Protein AF-A0A6B7Q1B6-F1 (afdb_monomer_lite)

InterPro domains:
  IPR003446 Plasmid replication initiation, RepA [PF02387] (1-124)

Organism: Raoultella ornithinolytica (NCBI:txid54291)

Secondary structure (DSSP, 8-state):
-TTTTT--PPPTTSS----HHHHHHHHHHHTTSEEEEEPPP-TTS-S--EEEEEE-HHHHHHTT--HHHHHHHHHHHHT--TTS---TT-TTHHHHHHHHHHHHHHHHHHHHHHHHHHHHHHHHHHHHHH--

Radius of gyration: 20.58 Å; chains: 1; bounding box: 53×26×58 Å

pLDDT: mean 77.59, std 16.65, range [35.41, 94.06]

Structure (mmCIF, N/CA/C/O backbone):
data_AF-A0A6B7Q1B6-F1
#
_entry.id   AF-A0A6B7Q1B6-F1
#
loop_
_atom_site.group_PDB
_atom_site.id
_atom_site.type_symbol
_atom_site.label_atom_id
_atom_site.label_alt_id
_atom_site.label_comp_id
_atom_site.label_asym_id
_atom_site.label_entity_id
_atom_site.label_seq_id
_atom_site.pdbx_PDB_ins_code
_atom_site.Cartn_x
_atom_site.Cartn_y
_atom_site.Cartn_z
_atom_site.occupancy
_atom_site.B_iso_or_equiv
_atom_site.auth_seq_id
_atom_site.auth_comp_id
_atom_site.auth_asym_id
_atom_site.auth_atom_id
_atom_site.pdbx_PDB_model_num
ATOM 1 N N . MET A 1 1 ? -13.354 -11.910 -15.335 1.00 40.31 1 MET A N 1
ATOM 2 C CA . MET A 1 1 ? -13.458 -10.880 -14.272 1.00 40.31 1 MET A CA 1
ATOM 3 C C . MET A 1 1 ? -12.506 -9.705 -14.503 1.00 40.31 1 MET A C 1
ATOM 5 O O . MET A 1 1 ? -13.020 -8.617 -14.685 1.00 40.31 1 MET A O 1
ATOM 9 N N . ALA A 1 2 ? -11.183 -9.889 -14.637 1.00 35.41 2 ALA A N 1
ATOM 10 C CA . ALA A 1 2 ? -10.260 -8.788 -14.995 1.00 35.41 2 ALA A CA 1
ATOM 11 C C . ALA A 1 2 ? -10.553 -8.125 -16.367 1.00 35.41 2 ALA A C 1
ATOM 13 O O . ALA A 1 2 ? -10.404 -6.918 -16.514 1.00 35.41 2 ALA A O 1
ATOM 14 N N . GLU A 1 3 ? -11.040 -8.892 -17.354 1.00 39.09 3 GLU A N 1
ATOM 15 C CA . GLU A 1 3 ? -11.470 -8.351 -18.660 1.00 39.09 3 GLU A CA 1
ATOM 16 C C . GLU A 1 3 ? -12.769 -7.532 -18.596 1.00 39.09 3 GLU A C 1
ATOM 18 O O . GLU A 1 3 ? -12.937 -6.610 -19.383 1.00 39.09 3 GLU A O 1
ATOM 23 N N . ARG A 1 4 ? -13.667 -7.820 -17.642 1.00 38.25 4 ARG A N 1
ATOM 24 C CA . ARG A 1 4 ? -14.950 -7.105 -17.489 1.00 38.25 4 ARG A CA 1
ATOM 25 C C . ARG A 1 4 ? -14.788 -5.709 -16.878 1.00 38.25 4 ARG A C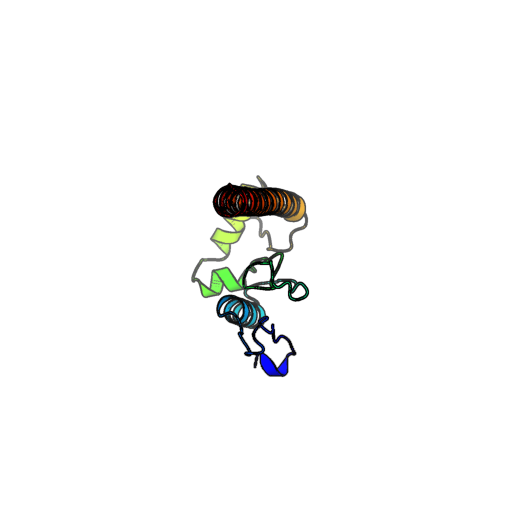 1
ATOM 27 O O . ARG A 1 4 ? -15.669 -4.884 -17.051 1.00 38.25 4 ARG A O 1
ATOM 34 N N . ALA A 1 5 ? -13.674 -5.454 -16.189 1.00 45.12 5 ALA A N 1
ATOM 35 C CA . ALA A 1 5 ? -13.374 -4.171 -15.552 1.00 45.12 5 ALA A CA 1
ATOM 36 C C . ALA A 1 5 ? -12.453 -3.264 -16.398 1.00 45.12 5 ALA A C 1
ATOM 38 O O . ALA A 1 5 ? -12.013 -2.232 -15.911 1.00 45.12 5 ALA A O 1
ATOM 39 N N . GLY A 1 6 ? -12.097 -3.656 -17.631 1.00 40.81 6 GLY A N 1
ATOM 40 C CA . GLY A 1 6 ? -11.238 -2.853 -18.520 1.00 40.81 6 GLY A CA 1
ATOM 41 C C . GLY A 1 6 ? -9.757 -2.763 -18.113 1.00 40.81 6 GLY A C 1
ATOM 42 O O . GLY A 1 6 ? -8.980 -2.063 -18.753 1.00 40.81 6 GLY A O 1
ATOM 43 N N . LEU A 1 7 ? -9.324 -3.496 -17.084 1.00 46.34 7 LEU A N 1
ATOM 44 C CA . LEU A 1 7 ? -7.991 -3.379 -16.473 1.00 46.34 7 LEU A CA 1
ATOM 45 C C . LEU A 1 7 ? -6.973 -4.341 -17.109 1.00 46.34 7 LEU A C 1
ATOM 47 O O . LEU A 1 7 ? -6.248 -5.059 -16.418 1.00 46.34 7 LEU A O 1
ATOM 51 N N . ALA A 1 8 ? -6.942 -4.398 -18.441 1.00 44.16 8 ALA A N 1
ATOM 52 C CA . ALA A 1 8 ? -5.999 -5.229 -19.181 1.00 44.16 8 ALA A CA 1
ATOM 53 C C . ALA A 1 8 ? -4.714 -4.446 -19.489 1.00 44.16 8 ALA A C 1
ATOM 55 O O . ALA A 1 8 ? -4.683 -3.596 -20.374 1.00 44.16 8 ALA A O 1
ATOM 56 N N . THR A 1 9 ? -3.629 -4.769 -18.790 1.00 46.81 9 THR A N 1
ATOM 57 C CA . THR A 1 9 ? -2.279 -4.310 -19.138 1.00 46.81 9 THR A CA 1
ATOM 58 C C . THR A 1 9 ? -1.751 -5.144 -20.308 1.00 46.81 9 THR A C 1
ATOM 60 O O . THR A 1 9 ? -1.642 -6.367 -20.190 1.00 46.81 9 THR A O 1
ATOM 63 N N . ARG A 1 10 ? -1.471 -4.515 -21.454 1.00 44.78 10 ARG A N 1
ATOM 64 C CA . ARG A 1 10 ? -0.899 -5.182 -22.639 1.00 44.78 10 ARG A CA 1
ATOM 65 C C . ARG A 1 10 ? 0.626 -5.194 -22.519 1.00 44.78 10 ARG A C 1
ATOM 67 O O . ARG A 1 10 ? 1.193 -4.179 -22.137 1.00 44.78 10 ARG A O 1
ATOM 74 N N . SER A 1 11 ? 1.291 -6.312 -22.812 1.00 45.53 11 SER A N 1
ATOM 75 C CA . SER A 1 11 ? 2.754 -6.298 -22.955 1.00 45.53 11 SER A CA 1
ATOM 76 C C . SER A 1 11 ? 3.160 -5.773 -24.336 1.00 45.53 11 SER A C 1
ATOM 78 O O . SER A 1 11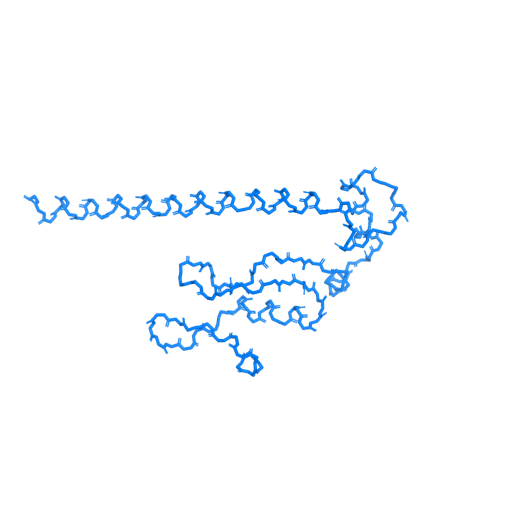 ? 2.374 -5.855 -25.281 1.00 45.53 11 SER A O 1
ATOM 80 N N . ASP A 1 12 ? 4.404 -5.296 -24.460 1.00 48.38 12 ASP A N 1
ATOM 81 C CA . ASP A 1 12 ? 4.978 -4.763 -25.711 1.00 48.38 12 ASP A CA 1
ATOM 82 C C . ASP A 1 12 ? 4.951 -5.762 -26.887 1.00 48.38 12 ASP A C 1
ATOM 84 O O . ASP A 1 12 ? 4.969 -5.360 -28.043 1.00 48.38 12 ASP A O 1
ATOM 88 N N . ALA A 1 13 ? 4.843 -7.067 -26.614 1.00 49.81 13 ALA A N 1
ATOM 89 C CA . ALA A 1 13 ? 4.773 -8.125 -27.628 1.00 49.81 13 ALA A CA 1
ATOM 90 C C . ALA A 1 13 ? 3.341 -8.444 -28.118 1.00 49.81 13 ALA A C 1
ATOM 92 O O . ALA A 1 13 ? 3.115 -9.486 -28.724 1.00 49.81 13 ALA A O 1
ATOM 93 N N . GLY A 1 14 ? 2.336 -7.619 -27.798 1.00 46.28 14 GLY A N 1
ATOM 94 C CA . GLY A 1 14 ? 0.950 -7.815 -28.257 1.00 46.28 14 GLY A CA 1
ATOM 95 C C . GLY A 1 14 ? 0.179 -8.954 -27.570 1.00 46.28 14 GLY A C 1
ATOM 96 O O . GLY A 1 14 ? -1.031 -9.087 -27.759 1.00 46.28 14 GLY A O 1
ATOM 97 N N . HIS A 1 15 ? 0.825 -9.745 -26.711 1.00 46.62 15 HIS A N 1
ATOM 98 C CA . HIS A 1 15 ? 0.162 -10.776 -25.915 1.00 46.62 15 HIS A CA 1
ATOM 99 C C . HIS A 1 15 ? -0.482 -10.182 -24.646 1.00 46.62 15 HIS A C 1
ATOM 101 O O . HIS A 1 15 ? 0.114 -9.379 -23.927 1.00 46.62 15 HIS A O 1
ATOM 107 N N . LYS A 1 16 ? -1.724 -10.587 -24.334 1.00 52.59 16 LYS A N 1
ATOM 108 C CA . LYS A 1 16 ? -2.439 -10.210 -23.098 1.00 52.59 16 LYS A CA 1
ATOM 109 C C . LYS A 1 16 ? -1.733 -10.809 -21.870 1.00 52.59 16 LYS A C 1
ATOM 111 O O . LYS A 1 16 ? -2.108 -11.866 -21.371 1.00 52.59 16 LYS A O 1
ATOM 116 N N . SER A 1 17 ? -0.709 -10.131 -21.367 1.00 49.59 17 SER A N 1
ATOM 117 C CA . SER A 1 17 ? 0.007 -10.512 -20.150 1.00 49.59 17 SER A CA 1
ATOM 118 C C . SER A 1 17 ? -0.621 -9.818 -18.941 1.00 49.59 17 SER A C 1
ATOM 120 O O . SER A 1 17 ? -0.254 -8.704 -18.569 1.00 49.59 17 SER A O 1
ATOM 122 N N . ILE A 1 18 ? -1.609 -10.470 -18.320 1.00 54.91 18 ILE A N 1
ATOM 123 C CA . ILE A 1 18 ? -2.149 -9.997 -17.041 1.00 54.91 18 ILE A CA 1
ATOM 124 C C . ILE A 1 18 ? -1.223 -10.495 -15.933 1.00 54.91 18 ILE A C 1
ATOM 126 O O . ILE A 1 18 ? -1.128 -11.693 -15.665 1.00 54.91 18 ILE A O 1
ATOM 130 N N . SER A 1 19 ? -0.564 -9.566 -15.251 1.00 61.94 19 SER A N 1
ATOM 131 C CA . SER A 1 19 ? 0.286 -9.883 -14.109 1.00 61.94 19 SER A CA 1
ATOM 132 C C . SER A 1 19 ? -0.478 -10.602 -12.996 1.00 61.94 19 SER A C 1
ATOM 134 O O . SER A 1 19 ? -1.516 -10.130 -12.522 1.00 61.94 19 SER A O 1
ATOM 136 N N . ARG A 1 20 ? 0.081 -11.724 -12.518 1.00 65.62 20 ARG A N 1
ATOM 137 C CA . ARG A 1 20 ? -0.441 -12.469 -11.355 1.00 65.62 20 ARG A CA 1
ATOM 138 C C . ARG A 1 20 ? -0.585 -11.571 -10.124 1.00 65.62 20 ARG A C 1
ATOM 140 O O . ARG A 1 20 ? -1.567 -11.695 -9.401 1.00 65.62 20 ARG A O 1
ATOM 147 N N . ALA A 1 21 ? 0.354 -10.643 -9.930 1.00 68.56 21 ALA A N 1
ATOM 148 C CA . ALA A 1 21 ? 0.314 -9.691 -8.825 1.00 68.56 21 ALA A CA 1
ATOM 149 C C . ALA A 1 21 ? -0.870 -8.718 -8.951 1.00 68.56 21 ALA A C 1
ATOM 151 O O . ALA A 1 21 ? -1.540 -8.450 -7.959 1.00 68.56 21 ALA A O 1
ATOM 152 N N . SER A 1 22 ? -1.182 -8.261 -10.171 1.00 70.75 22 SER A N 1
ATOM 153 C CA . SER A 1 22 ? -2.342 -7.394 -10.408 1.00 70.75 22 SER A CA 1
ATOM 154 C C . SER A 1 22 ? -3.655 -8.116 -10.114 1.00 70.75 22 SER A C 1
ATOM 156 O O . SER A 1 22 ? -4.501 -7.561 -9.429 1.00 70.75 22 SER A O 1
ATOM 158 N N . ARG A 1 23 ? -3.815 -9.376 -10.548 1.00 73.31 23 ARG A N 1
ATOM 159 C CA . ARG A 1 23 ? -5.016 -10.168 -10.209 1.00 73.31 23 ARG A CA 1
ATOM 160 C C . ARG A 1 23 ? -5.158 -10.410 -8.708 1.00 73.31 23 ARG A C 1
ATOM 162 O O . ARG A 1 23 ? -6.275 -10.427 -8.203 1.00 73.31 23 ARG A O 1
ATOM 169 N N . GLY A 1 24 ? -4.039 -10.625 -8.015 1.00 78.75 24 GLY A N 1
ATOM 170 C CA . GLY A 1 24 ? -4.023 -10.755 -6.560 1.00 78.75 24 GLY A CA 1
ATOM 171 C C . GLY A 1 24 ? -4.539 -9.490 -5.878 1.00 78.75 24 GLY A C 1
ATOM 172 O O . GLY A 1 24 ? -5.433 -9.578 -5.043 1.00 78.75 24 GLY A O 1
ATOM 173 N N . CYS A 1 25 ? -4.046 -8.321 -6.295 1.00 80.38 25 CYS A N 1
ATOM 174 C CA . CYS A 1 25 ? -4.505 -7.035 -5.766 1.00 80.38 25 CYS A CA 1
ATOM 175 C C . CYS A 1 25 ? -5.991 -6.791 -6.067 1.00 80.38 25 CYS A C 1
ATOM 177 O O . CYS A 1 25 ? -6.724 -6.380 -5.178 1.00 80.38 25 CYS A O 1
ATOM 179 N N . ASP A 1 26 ? -6.463 -7.129 -7.269 1.00 79.94 26 ASP A N 1
ATOM 180 C CA . ASP A 1 26 ? -7.879 -6.980 -7.640 1.00 79.94 26 ASP A CA 1
ATOM 181 C C . ASP A 1 26 ? -8.792 -7.823 -6.756 1.00 79.94 26 ASP A C 1
ATOM 183 O O . ASP A 1 26 ? -9.844 -7.366 -6.319 1.00 79.94 26 ASP A O 1
ATOM 187 N N . ARG A 1 27 ? -8.373 -9.058 -6.462 1.00 82.94 27 ARG A N 1
ATOM 188 C CA . ARG A 1 27 ? -9.123 -9.949 -5.578 1.00 82.94 27 ARG A CA 1
ATOM 189 C C . ARG A 1 27 ? -9.134 -9.437 -4.142 1.00 82.94 27 ARG A C 1
ATOM 191 O O . ARG A 1 27 ? -10.178 -9.479 -3.506 1.00 82.94 27 ARG A O 1
ATOM 198 N N . LEU A 1 28 ? -7.995 -8.964 -3.638 1.00 86.94 28 LEU A N 1
ATOM 199 C CA . LEU A 1 28 ? -7.909 -8.388 -2.296 1.00 86.94 28 LEU A CA 1
ATOM 200 C C . LEU A 1 28 ? -8.750 -7.111 -2.180 1.00 86.94 28 LEU A C 1
ATOM 202 O O . LEU A 1 28 ? -9.430 -6.930 -1.180 1.00 86.94 28 LEU A O 1
ATOM 206 N N . SER A 1 29 ? -8.757 -6.267 -3.212 1.00 85.56 29 SER A N 1
ATOM 207 C CA . SER A 1 29 ? -9.593 -5.066 -3.255 1.00 85.56 29 SER A CA 1
ATOM 208 C C . SER A 1 29 ? -11.081 -5.418 -3.298 1.00 85.56 29 SER A C 1
ATOM 210 O O . SER A 1 29 ? -11.869 -4.816 -2.579 1.00 85.56 29 SER A O 1
ATOM 212 N N . TRP A 1 30 ? -11.466 -6.449 -4.060 1.00 85.88 30 TRP A N 1
ATOM 213 C CA . TRP A 1 30 ? -12.846 -6.944 -4.087 1.00 85.88 30 TRP A CA 1
ATOM 214 C C . TRP A 1 30 ? -13.315 -7.493 -2.733 1.00 85.88 30 TRP A C 1
ATOM 216 O O . TRP A 1 30 ? -14.473 -7.325 -2.370 1.00 85.88 30 TRP A O 1
ATOM 226 N N . LEU A 1 31 ? -12.412 -8.110 -1.968 1.00 87.88 31 LEU A N 1
ATOM 227 C CA . LEU A 1 31 ? -12.671 -8.569 -0.598 1.00 87.88 31 LEU A CA 1
ATOM 228 C C . LEU A 1 31 ? -12.622 -7.438 0.441 1.00 87.88 31 LEU A C 1
ATOM 230 O O . LEU A 1 31 ? -12.592 -7.728 1.631 1.00 87.88 31 LEU A O 1
ATOM 234 N N . ASN A 1 32 ? -12.532 -6.177 0.009 1.00 87.25 32 ASN A N 1
ATOM 235 C CA . ASN A 1 32 ? -12.297 -5.015 0.866 1.00 87.25 32 ASN A CA 1
ATOM 236 C C . ASN A 1 32 ? -11.039 -5.131 1.752 1.00 87.25 32 ASN A C 1
ATOM 238 O O . ASN A 1 32 ? -10.871 -4.371 2.694 1.00 87.25 32 ASN A O 1
ATOM 242 N N . ALA A 1 33 ? -10.128 -6.064 1.461 1.00 88.19 33 ALA A N 1
ATOM 243 C CA . ALA A 1 33 ? -8.916 -6.302 2.241 1.00 88.19 33 ALA A CA 1
ATOM 244 C C . ALA A 1 33 ? -7.854 -5.213 1.989 1.00 88.19 33 ALA A C 1
ATOM 246 O O . ALA A 1 33 ? -7.013 -4.911 2.835 1.00 88.19 33 ALA A O 1
ATOM 247 N N . ILE A 1 34 ? -7.866 -4.605 0.805 1.00 88.62 34 ILE A N 1
ATOM 248 C CA . ILE A 1 34 ? -6.963 -3.500 0.489 1.00 88.62 34 ILE A CA 1
ATOM 249 C C . ILE A 1 34 ? -7.695 -2.364 -0.206 1.00 88.62 34 ILE A C 1
ATOM 251 O O . ILE A 1 34 ? -8.631 -2.581 -0.975 1.00 88.62 34 ILE A O 1
ATOM 255 N N . ILE A 1 35 ? -7.172 -1.162 -0.005 1.00 84.38 35 ILE A N 1
ATOM 256 C CA . ILE A 1 35 ? -7.508 0.027 -0.778 1.00 84.38 35 ILE A CA 1
ATOM 257 C C . ILE A 1 35 ? -6.274 0.356 -1.612 1.00 84.38 35 ILE A C 1
ATOM 259 O O . ILE A 1 35 ? -5.159 0.402 -1.098 1.00 84.38 35 ILE A O 1
ATOM 263 N N . SER A 1 36 ? -6.435 0.521 -2.920 1.00 79.94 36 SER A N 1
ATOM 264 C CA . SER A 1 36 ? -5.321 0.880 -3.793 1.00 79.94 36 SER A CA 1
ATOM 265 C C . SER A 1 36 ? -5.814 1.671 -4.986 1.00 79.94 36 SER A C 1
ATOM 267 O O . SER A 1 36 ? -6.820 1.327 -5.604 1.00 79.94 36 SER A O 1
ATOM 269 N N . GLU A 1 37 ? -5.049 2.693 -5.347 1.00 74.06 37 GLU A N 1
ATOM 270 C CA . GLU A 1 37 ? -5.217 3.391 -6.609 1.00 74.06 37 GLU A CA 1
ATOM 271 C C . GLU A 1 37 ? -4.420 2.678 -7.699 1.00 74.06 37 GLU A C 1
ATOM 273 O O . GLU A 1 37 ? -3.231 2.366 -7.549 1.00 74.06 37 GLU A O 1
ATOM 278 N N . LYS A 1 38 ? -5.067 2.414 -8.831 1.00 68.81 38 LYS A N 1
ATOM 279 C CA . LYS A 1 38 ? -4.377 1.878 -10.001 1.00 68.81 38 LYS A CA 1
ATOM 280 C C . LYS A 1 38 ? -3.813 3.023 -10.823 1.00 68.81 38 LYS A C 1
ATOM 282 O O . LYS A 1 38 ? -4.562 3.839 -11.350 1.00 68.81 38 LYS A O 1
ATOM 287 N N . ALA A 1 39 ? -2.494 3.047 -10.969 1.00 63.38 39 ALA A N 1
ATOM 288 C CA . ALA A 1 39 ? -1.849 3.932 -11.924 1.00 63.38 39 ALA A CA 1
ATOM 289 C C . ALA A 1 39 ? -2.105 3.448 -13.365 1.00 63.38 39 ALA A C 1
ATOM 291 O O . ALA A 1 39 ? -2.317 2.248 -13.587 1.00 63.38 39 ALA A O 1
ATOM 292 N N . PRO A 1 40 ? -2.035 4.345 -14.365 1.00 60.09 40 PRO A N 1
ATOM 293 C CA . PRO A 1 40 ? -1.954 3.945 -15.763 1.00 60.09 40 PRO A CA 1
ATOM 294 C C . PRO A 1 40 ? -0.819 2.939 -15.982 1.00 60.09 40 PRO A C 1
ATOM 296 O O . PRO A 1 40 ? 0.218 2.986 -15.315 1.00 60.09 40 PRO A O 1
ATOM 299 N N . PHE A 1 41 ? -1.014 2.017 -16.923 1.00 58.81 41 PHE A N 1
ATOM 300 C CA . PHE A 1 41 ? 0.004 1.026 -17.253 1.00 58.81 41 PHE A CA 1
ATOM 301 C C . PHE A 1 41 ? 1.300 1.707 -17.717 1.00 58.81 41 PHE A C 1
ATOM 303 O O . PHE A 1 41 ? 1.283 2.497 -18.657 1.00 58.81 41 PHE A O 1
ATOM 310 N N . ASN A 1 42 ? 2.422 1.367 -17.077 1.00 56.28 42 ASN A N 1
ATOM 311 C CA . ASN A 1 42 ? 3.756 1.804 -17.474 1.00 56.28 42 ASN A CA 1
ATOM 312 C C . ASN A 1 42 ? 4.621 0.562 -17.763 1.00 56.28 42 ASN A C 1
ATOM 314 O O . ASN A 1 42 ? 4.860 -0.220 -16.838 1.00 56.28 42 ASN A O 1
ATOM 318 N N . PRO A 1 43 ? 5.119 0.380 -19.001 1.00 53.81 43 PRO A N 1
ATOM 319 C CA . PRO A 1 43 ? 5.907 -0.794 -19.386 1.00 53.81 43 PRO A CA 1
ATOM 320 C C . PRO A 1 43 ? 7.252 -0.899 -18.644 1.00 53.81 43 PRO A C 1
ATOM 322 O O . PRO A 1 43 ? 7.830 -1.981 -18.563 1.00 53.81 43 PRO A O 1
ATOM 325 N N . TYR A 1 44 ? 7.736 0.199 -18.055 1.00 53.16 44 TYR A N 1
ATOM 326 C CA . TYR A 1 44 ? 8.979 0.247 -17.277 1.00 53.16 44 TYR A CA 1
ATOM 327 C C . TYR A 1 44 ? 8.777 0.083 -15.766 1.00 53.16 44 TYR A C 1
ATOM 329 O O . TYR A 1 44 ? 9.755 -0.049 -15.025 1.00 53.16 44 TYR A O 1
ATOM 337 N N . ASP A 1 45 ? 7.533 0.126 -15.295 1.00 56.16 45 ASP A N 1
ATOM 338 C CA . ASP A 1 45 ? 7.198 -0.032 -13.886 1.00 56.16 45 ASP A CA 1
ATOM 339 C C . ASP A 1 45 ? 6.950 -1.513 -13.558 1.00 56.16 45 ASP A C 1
ATOM 341 O O . ASP A 1 45 ? 6.734 -2.349 -14.438 1.00 56.16 45 ASP A O 1
ATOM 345 N N . ALA A 1 46 ? 7.045 -1.877 -12.279 1.00 53.97 46 ALA A N 1
ATOM 346 C CA . ALA A 1 46 ? 6.857 -3.256 -11.850 1.00 53.97 46 ALA A CA 1
ATOM 347 C C . ALA A 1 46 ? 5.509 -3.805 -12.346 1.00 53.97 46 ALA A C 1
ATOM 349 O O . ALA A 1 46 ? 4.534 -3.074 -12.478 1.00 53.97 46 ALA A O 1
ATOM 350 N N . ARG A 1 47 ? 5.447 -5.126 -12.557 1.00 61.34 47 ARG A N 1
ATOM 351 C CA . ARG A 1 47 ? 4.323 -5.872 -13.154 1.00 61.34 47 ARG A CA 1
ATOM 352 C C . ARG A 1 47 ? 2.930 -5.585 -12.546 1.00 61.34 47 ARG A C 1
ATOM 354 O O . ARG A 1 47 ? 1.958 -6.124 -13.049 1.00 61.34 47 ARG A O 1
ATOM 361 N N . CYS A 1 48 ? 2.784 -4.830 -11.457 1.00 64.69 48 CYS A N 1
ATOM 362 C CA . CYS A 1 48 ? 1.493 -4.440 -10.895 1.00 64.69 48 CYS A CA 1
ATOM 363 C C . CYS A 1 48 ? 1.286 -2.921 -10.988 1.00 64.69 48 CYS A C 1
ATOM 365 O O . CYS A 1 48 ? 2.118 -2.152 -10.509 1.00 64.69 48 CYS A O 1
ATOM 367 N N . ALA A 1 49 ? 0.143 -2.513 -11.547 1.00 64.88 49 ALA A N 1
ATOM 368 C CA . ALA A 1 49 ? -0.274 -1.113 -11.653 1.00 64.88 49 ALA A CA 1
ATOM 369 C C . ALA A 1 49 ? -0.778 -0.517 -10.323 1.00 64.88 49 ALA A C 1
ATOM 371 O O . ALA A 1 49 ? -0.950 0.694 -10.219 1.00 64.88 49 ALA A O 1
ATOM 372 N N . CYS A 1 50 ? -1.023 -1.355 -9.311 1.00 70.31 50 CYS A N 1
ATOM 373 C CA . CYS A 1 50 ? -1.500 -0.916 -8.003 1.00 70.31 50 CYS A CA 1
ATOM 374 C C . CYS A 1 50 ? -0.406 -0.104 -7.299 1.00 70.31 50 CYS A C 1
ATOM 376 O O . CYS A 1 50 ? 0.683 -0.617 -7.013 1.00 70.31 50 CYS A O 1
ATOM 378 N N . LYS A 1 51 ? -0.696 1.169 -7.041 1.00 71.38 51 LYS A N 1
ATOM 379 C CA . LYS A 1 51 ? 0.128 2.081 -6.247 1.00 71.38 51 LYS A CA 1
ATOM 380 C C . LYS A 1 51 ? -0.577 2.356 -4.920 1.00 71.38 51 LYS A C 1
ATOM 382 O O . LYS A 1 51 ? -1.780 2.145 -4.793 1.00 71.38 51 LYS A O 1
ATOM 387 N N . HIS A 1 52 ? 0.213 2.757 -3.922 1.00 74.25 52 HIS A N 1
ATOM 388 C CA . HIS A 1 52 ? -0.271 3.139 -2.588 1.00 74.25 52 HIS A CA 1
ATOM 389 C C . HIS A 1 52 ? -1.278 2.136 -2.000 1.00 74.25 52 HIS A C 1
ATOM 391 O O . HIS A 1 52 ? -2.412 2.478 -1.699 1.00 74.25 52 HIS A O 1
ATOM 397 N N . ILE A 1 53 ? -0.863 0.868 -1.888 1.00 81.44 53 ILE A N 1
ATOM 398 C CA . ILE A 1 53 ? -1.701 -0.170 -1.280 1.00 81.44 53 ILE A CA 1
ATOM 399 C C . ILE A 1 53 ? -1.796 0.103 0.221 1.00 81.44 53 ILE A C 1
ATOM 401 O O . ILE A 1 53 ? -0.798 -0.002 0.942 1.00 81.44 53 ILE A O 1
ATOM 405 N N . GLU A 1 54 ? -2.998 0.428 0.669 1.00 83.44 54 GLU A N 1
ATOM 406 C CA . GLU A 1 54 ? -3.385 0.473 2.067 1.00 83.44 54 GLU A CA 1
ATOM 407 C C . GLU A 1 54 ? -4.123 -0.805 2.447 1.00 83.44 54 GLU A C 1
ATOM 409 O O . GLU A 1 54 ? -4.817 -1.419 1.639 1.00 83.44 54 GLU A O 1
ATOM 414 N N . VAL A 1 55 ? -3.939 -1.217 3.694 1.00 88.00 55 VAL A N 1
ATOM 415 C CA . VAL A 1 55 ? -4.481 -2.464 4.222 1.00 88.00 55 VAL A CA 1
ATOM 416 C C . VAL A 1 55 ? -5.592 -2.130 5.205 1.00 88.00 55 VAL A C 1
ATOM 418 O O . VAL A 1 55 ? -5.388 -1.321 6.115 1.00 88.00 55 VAL A O 1
ATOM 421 N N . THR A 1 56 ? -6.750 -2.754 5.020 1.00 89.69 56 THR A N 1
ATOM 422 C CA . THR A 1 56 ? -7.916 -2.574 5.889 1.00 89.69 56 THR A CA 1
ATOM 423 C C . THR A 1 56 ? -7.879 -3.543 7.070 1.00 89.69 56 THR A C 1
ATOM 425 O O . THR A 1 56 ? -7.046 -4.444 7.160 1.00 89.69 56 THR A O 1
ATOM 428 N N . GLU A 1 57 ? -8.799 -3.359 8.006 1.00 90.56 57 GLU A N 1
ATOM 429 C CA . GLU A 1 57 ? -9.093 -4.288 9.094 1.00 90.56 57 GLU A CA 1
ATOM 430 C C . GLU A 1 57 ? -9.448 -5.685 8.565 1.00 90.56 57 GLU A C 1
ATOM 432 O O . GLU A 1 57 ? -8.965 -6.686 9.097 1.00 90.56 57 GLU A O 1
ATOM 437 N N . ASP A 1 58 ? -10.217 -5.749 7.475 1.00 89.25 58 ASP A N 1
ATOM 438 C CA . ASP A 1 58 ? -10.688 -7.001 6.875 1.00 89.25 58 ASP A CA 1
ATOM 439 C C . ASP A 1 58 ? -9.531 -7.884 6.409 1.00 89.25 58 ASP A C 1
ATOM 441 O O . ASP A 1 58 ? -9.590 -9.105 6.522 1.00 89.25 58 ASP A O 1
ATOM 445 N N . PHE A 1 59 ? -8.424 -7.290 5.959 1.00 91.81 59 PHE A N 1
ATOM 446 C CA . PHE A 1 59 ? -7.219 -8.053 5.642 1.00 91.81 59 PHE A CA 1
ATOM 447 C C . PHE A 1 59 ? -6.664 -8.810 6.843 1.00 91.81 59 PHE A C 1
ATOM 449 O O . PHE A 1 59 ? -6.295 -9.976 6.722 1.00 91.81 59 PHE A O 1
ATOM 456 N N . PHE A 1 60 ? -6.608 -8.163 8.007 1.00 92.31 60 PHE A N 1
ATOM 457 C CA . PHE A 1 60 ? -6.123 -8.807 9.223 1.00 92.31 60 PHE A CA 1
ATOM 458 C C . PHE A 1 60 ? -7.103 -9.875 9.704 1.00 92.31 60 PHE A C 1
ATOM 460 O O . PHE A 1 60 ? -6.665 -10.954 10.100 1.00 92.31 60 PHE A O 1
ATOM 467 N N . ALA A 1 61 ? -8.408 -9.622 9.577 1.00 90.19 61 ALA A N 1
ATOM 468 C CA . ALA A 1 61 ? -9.436 -10.614 9.867 1.00 90.19 61 ALA A CA 1
ATOM 469 C C . ALA A 1 61 ? -9.309 -11.855 8.962 1.00 90.19 61 ALA A C 1
ATOM 471 O O . ALA A 1 61 ? -9.343 -12.978 9.460 1.00 90.19 61 ALA A O 1
ATOM 472 N N . ILE A 1 62 ? -9.070 -11.672 7.656 1.00 90.19 62 ILE A N 1
ATOM 473 C CA . ILE A 1 62 ? -8.829 -12.765 6.695 1.00 90.19 62 ILE A CA 1
ATOM 474 C C . ILE A 1 62 ? -7.585 -13.583 7.071 1.00 90.19 62 ILE A C 1
ATOM 476 O O . ILE A 1 62 ? -7.569 -14.799 6.889 1.00 90.19 62 ILE A O 1
ATOM 480 N N . LEU A 1 63 ? -6.547 -12.938 7.611 1.00 91.38 63 LEU A N 1
ATOM 481 C CA . LEU A 1 63 ? -5.344 -13.616 8.102 1.00 91.38 63 LEU A CA 1
ATOM 482 C C . LEU A 1 63 ? -5.534 -14.304 9.466 1.00 91.38 63 LEU A C 1
ATOM 484 O O . LEU A 1 63 ? -4.603 -14.948 9.946 1.00 91.38 63 LEU A O 1
ATOM 488 N N . GLY A 1 64 ? -6.703 -14.170 10.099 1.00 92.19 64 GLY A N 1
ATOM 489 C CA . GLY A 1 64 ? -6.974 -14.700 11.436 1.00 92.19 64 GLY A CA 1
ATOM 490 C C . GLY A 1 64 ? -6.318 -13.898 12.564 1.00 92.19 64 GLY A C 1
ATOM 491 O O . GLY A 1 64 ? -6.193 -14.396 13.681 1.00 92.19 64 GLY A O 1
ATOM 492 N N . ILE A 1 65 ? -5.883 -12.664 12.293 1.00 93.06 65 ILE A N 1
ATOM 493 C CA . ILE A 1 65 ? -5.260 -11.787 13.286 1.00 93.06 65 ILE A CA 1
ATOM 494 C C . ILE A 1 65 ? -6.363 -11.027 14.039 1.00 93.06 65 ILE A C 1
ATOM 496 O O . ILE A 1 65 ? -7.173 -10.342 13.408 1.00 93.06 65 ILE A O 1
ATOM 500 N N . PRO A 1 66 ? -6.396 -11.077 15.385 1.00 93.19 66 PRO A N 1
ATOM 501 C CA . PRO A 1 66 ? -7.387 -10.343 16.161 1.00 93.19 66 PRO A CA 1
ATOM 502 C C . PRO A 1 66 ? -7.273 -8.829 15.951 1.00 93.19 66 PRO A C 1
ATOM 504 O O . PRO A 1 66 ? -6.214 -8.239 16.175 1.00 93.19 66 PRO A O 1
ATOM 507 N N . LEU A 1 67 ? -8.387 -8.164 15.625 1.00 91.62 67 LEU A N 1
ATOM 508 C CA . LEU A 1 67 ? -8.411 -6.708 15.408 1.00 91.62 67 LEU A CA 1
ATOM 509 C C . LEU A 1 67 ? -7.922 -5.914 16.628 1.00 91.62 67 LEU A C 1
ATOM 511 O O . LEU A 1 67 ? -7.273 -4.883 16.472 1.00 91.62 67 LEU A O 1
ATOM 515 N N . LYS A 1 68 ? -8.137 -6.429 17.847 1.00 92.44 68 LYS A N 1
ATOM 516 C CA . LYS A 1 68 ? -7.613 -5.810 19.074 1.00 92.44 68 LYS A CA 1
ATOM 517 C C . LYS A 1 68 ? -6.085 -5.676 19.051 1.00 92.44 68 LYS A C 1
ATOM 519 O O . LYS A 1 68 ? -5.549 -4.676 19.521 1.00 92.44 68 LYS A O 1
ATOM 524 N N . GLN A 1 69 ? -5.379 -6.655 18.486 1.00 92.06 69 GLN A N 1
ATOM 525 C CA . GLN A 1 69 ? -3.926 -6.592 18.332 1.00 92.06 69 GLN A CA 1
ATOM 526 C C . GLN A 1 69 ? -3.524 -5.535 17.297 1.00 92.06 69 GLN A C 1
ATOM 528 O O . GLN A 1 69 ? -2.585 -4.780 17.527 1.00 92.06 69 GLN A O 1
ATOM 533 N N . VAL A 1 70 ? -4.274 -5.430 16.196 1.00 91.94 70 VAL A N 1
ATOM 534 C CA . VAL A 1 70 ? -4.047 -4.414 15.157 1.00 91.94 70 VAL A CA 1
ATOM 535 C C . VAL A 1 70 ? -4.187 -3.003 15.732 1.00 91.94 70 VAL A C 1
ATOM 537 O O . VAL A 1 70 ? -3.323 -2.157 15.503 1.00 91.94 70 VAL A O 1
ATOM 540 N N . TYR A 1 71 ? -5.236 -2.751 16.518 1.00 93.50 71 TYR A N 1
ATOM 541 C CA . TYR A 1 71 ? -5.444 -1.455 17.169 1.00 93.50 71 TYR A CA 1
ATOM 542 C C . TYR A 1 71 ? -4.338 -1.129 18.171 1.00 93.50 71 TYR A C 1
ATOM 544 O O . TYR A 1 71 ? -3.822 -0.015 18.155 1.00 93.50 71 TYR A O 1
ATOM 552 N N . ARG A 1 72 ? -3.883 -2.111 18.958 1.00 93.31 72 ARG A N 1
ATOM 553 C CA . ARG A 1 72 ? -2.751 -1.940 19.882 1.00 93.31 72 ARG A CA 1
ATOM 554 C C . ARG A 1 72 ? -1.453 -1.575 19.170 1.00 93.31 72 ARG A C 1
ATOM 556 O O . ARG A 1 72 ? -0.741 -0.687 19.630 1.00 93.31 72 ARG A O 1
ATOM 563 N N . GLU A 1 73 ? -1.152 -2.208 18.039 1.00 92.00 73 GLU A N 1
ATOM 564 C CA . GLU A 1 73 ? 0.040 -1.860 17.257 1.00 92.00 73 GLU A CA 1
ATOM 565 C C . GLU 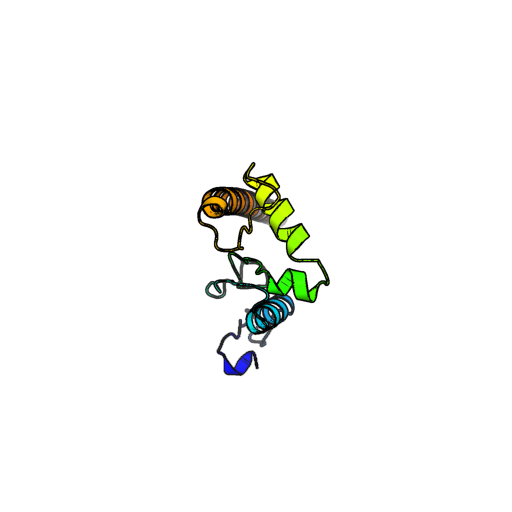A 1 73 ? -0.071 -0.459 16.642 1.00 92.00 73 GLU A C 1
ATOM 567 O O . GLU A 1 73 ? 0.897 0.301 16.643 1.00 92.00 73 GLU A O 1
ATOM 572 N N . ARG A 1 74 ? -1.260 -0.052 16.185 1.00 91.75 74 ARG A N 1
ATOM 573 C CA . ARG A 1 74 ? -1.487 1.328 15.722 1.00 91.75 74 ARG A CA 1
ATOM 574 C C . ARG A 1 74 ? -1.352 2.343 16.856 1.00 91.75 74 ARG A C 1
ATOM 576 O O . ARG A 1 74 ? -0.707 3.372 16.664 1.00 91.75 74 ARG A O 1
ATOM 583 N N . ALA A 1 75 ? -1.878 2.036 18.041 1.00 93.56 75 ALA A N 1
ATOM 584 C CA . ALA A 1 75 ? -1.710 2.864 19.231 1.00 93.56 75 ALA A CA 1
ATOM 585 C C . ALA A 1 75 ? -0.233 2.990 19.614 1.00 93.56 75 ALA A C 1
ATOM 587 O O . ALA A 1 75 ? 0.239 4.091 19.889 1.00 93.56 75 ALA A O 1
ATOM 588 N N . ARG A 1 76 ? 0.533 1.898 19.524 1.00 94.06 76 ARG A N 1
ATOM 589 C CA . ARG A 1 76 ? 1.984 1.905 19.734 1.00 94.06 76 ARG A CA 1
ATOM 590 C C . ARG A 1 76 ? 2.709 2.817 18.743 1.00 94.06 76 ARG A C 1
ATOM 592 O O . ARG A 1 76 ? 3.572 3.586 19.160 1.00 94.06 76 ARG A O 1
ATOM 599 N N . LEU A 1 77 ? 2.357 2.758 17.456 1.00 91.62 77 LEU A N 1
ATOM 600 C CA . LEU A 1 77 ? 2.939 3.628 16.424 1.00 91.62 77 LEU A CA 1
ATOM 601 C C . LEU A 1 77 ? 2.656 5.110 16.692 1.00 91.62 77 LEU A C 1
ATOM 603 O O . LEU A 1 77 ? 3.538 5.946 16.508 1.00 91.62 77 LEU A O 1
ATOM 607 N N . LEU A 1 78 ? 1.445 5.424 17.152 1.00 92.50 78 LEU A N 1
ATOM 608 C CA . LEU A 1 78 ? 1.014 6.788 17.456 1.00 92.50 78 LEU A CA 1
ATOM 609 C C . LEU A 1 78 ? 1.365 7.252 18.875 1.00 92.50 78 LEU A C 1
ATOM 611 O O . LEU A 1 78 ? 1.082 8.398 19.215 1.00 92.50 78 LEU A O 1
ATOM 615 N N . LYS A 1 79 ? 1.981 6.390 19.698 1.00 92.94 79 LYS A N 1
ATOM 616 C CA . LYS A 1 79 ? 2.210 6.622 21.137 1.00 92.94 79 LYS A CA 1
ATOM 617 C C . LYS A 1 79 ? 0.919 7.022 21.879 1.00 92.94 79 LYS A C 1
ATOM 619 O O . LYS A 1 79 ? 0.947 7.851 22.784 1.00 92.94 79 LYS A O 1
ATOM 624 N N . ALA A 1 80 ? -0.205 6.444 21.461 1.00 92.50 80 ALA A N 1
ATOM 625 C CA . ALA A 1 80 ? -1.537 6.680 22.004 1.00 92.50 80 ALA A CA 1
ATOM 626 C C . ALA A 1 80 ? -1.913 5.622 23.059 1.00 92.50 80 ALA A C 1
ATOM 628 O O . ALA A 1 80 ? -1.122 4.730 23.378 1.00 92.50 80 ALA A O 1
ATOM 629 N N . ASN A 1 81 ? -3.125 5.713 23.610 1.00 92.69 81 ASN A N 1
ATOM 630 C CA . ASN A 1 81 ? -3.604 4.758 24.606 1.00 92.69 81 ASN A CA 1
ATOM 631 C C . ASN A 1 81 ? -3.798 3.359 23.970 1.00 92.69 81 ASN A C 1
ATOM 633 O O . ASN A 1 81 ? -4.496 3.253 22.962 1.00 92.69 81 ASN A O 1
ATOM 637 N N . PRO A 1 82 ? -3.242 2.272 24.544 1.00 90.75 82 PRO A N 1
ATOM 638 C CA . PRO A 1 82 ? -3.379 0.916 24.001 1.00 90.75 82 PRO A CA 1
ATOM 639 C C . PRO A 1 82 ? -4.809 0.374 23.868 1.00 90.75 82 PRO A C 1
ATOM 641 O O . PRO A 1 82 ? -5.021 -0.561 23.096 1.00 90.75 82 PRO A O 1
ATOM 644 N N . GLU A 1 83 ? -5.773 0.895 24.629 1.00 91.31 83 GLU A N 1
ATOM 645 C CA . GLU A 1 83 ? -7.180 0.468 24.536 1.00 91.31 83 GLU A CA 1
ATOM 646 C C . GLU A 1 83 ? -8.006 1.337 23.566 1.00 91.31 83 GLU A C 1
ATOM 648 O O . GLU A 1 83 ? -9.192 1.086 23.362 1.00 91.31 83 GLU A O 1
ATOM 653 N N . GLU A 1 84 ? -7.391 2.341 22.935 1.00 91.00 84 GLU A N 1
ATOM 654 C CA . GLU A 1 84 ? -8.037 3.167 21.917 1.00 91.00 84 GLU A CA 1
ATOM 655 C C . GLU A 1 84 ? -8.232 2.387 20.604 1.00 91.00 84 GLU A C 1
ATOM 657 O O . GLU A 1 84 ? -7.329 1.701 20.114 1.00 91.00 84 GLU A O 1
ATOM 662 N N . ILE A 1 85 ? -9.417 2.509 19.998 1.00 91.06 85 ILE A N 1
ATOM 663 C CA . ILE A 1 85 ? -9.719 1.901 18.697 1.00 91.06 85 ILE A CA 1
ATOM 664 C C . ILE A 1 85 ? -9.274 2.862 17.596 1.00 91.06 85 ILE A C 1
ATOM 666 O O . ILE A 1 85 ? -9.926 3.868 17.330 1.00 91.06 85 ILE A O 1
ATOM 670 N N . ILE A 1 86 ? -8.167 2.525 16.938 1.00 90.19 86 ILE A N 1
ATOM 671 C CA . ILE A 1 86 ? -7.563 3.347 15.885 1.00 90.19 86 ILE A CA 1
ATOM 672 C C . ILE A 1 86 ? -7.749 2.644 14.545 1.00 90.19 86 ILE A C 1
ATOM 674 O O . ILE A 1 86 ? -7.076 1.650 14.251 1.00 90.19 86 ILE A O 1
ATOM 678 N N . SER A 1 87 ? -8.669 3.146 13.724 1.00 88.75 87 SER A N 1
ATOM 679 C CA . SER A 1 87 ? -8.961 2.570 12.410 1.00 88.75 87 SER A CA 1
ATOM 680 C C . SER A 1 87 ? -7.849 2.847 11.388 1.00 88.75 87 SER A C 1
ATOM 682 O O . SER A 1 87 ? -6.964 3.680 11.584 1.00 88.75 87 SER A O 1
ATOM 684 N N . SER A 1 88 ? -7.880 2.124 10.272 1.00 84.75 88 SER A N 1
ATOM 685 C CA . SER A 1 88 ? -6.945 2.258 9.151 1.00 84.75 88 SER A CA 1
ATOM 686 C C . SER A 1 88 ? -6.997 3.649 8.510 1.00 84.75 88 SER A C 1
ATOM 688 O O . SER A 1 88 ? -5.982 4.120 7.988 1.00 84.75 88 SER A O 1
ATOM 690 N N . GLY A 1 89 ? -8.156 4.308 8.580 1.00 83.50 89 GLY A N 1
ATOM 691 C CA . GLY A 1 89 ? -8.417 5.649 8.057 1.00 83.50 89 GLY A CA 1
ATOM 692 C C . GLY A 1 89 ? -8.140 6.796 9.033 1.00 83.50 89 GLY A C 1
ATOM 693 O O . GLY A 1 89 ? -8.441 7.937 8.699 1.00 83.50 89 GLY A O 1
ATOM 694 N N . ASP A 1 90 ? -7.595 6.529 10.225 1.00 89.81 90 ASP A N 1
ATOM 695 C CA . ASP A 1 90 ? -7.317 7.578 11.211 1.00 89.81 90 ASP A CA 1
ATOM 696 C C . ASP A 1 90 ? -6.344 8.635 10.653 1.00 89.81 90 ASP A C 1
ATOM 698 O O . ASP A 1 90 ? -5.264 8.319 10.141 1.00 89.81 90 ASP A O 1
ATOM 702 N N . VAL A 1 91 ? -6.723 9.909 10.781 1.00 89.56 91 VAL A N 1
ATOM 703 C CA . VAL A 1 91 ? -5.974 11.069 10.270 1.00 89.56 91 VAL A CA 1
ATOM 704 C C . VAL A 1 91 ? -4.563 11.133 10.857 1.00 89.56 91 VAL A C 1
ATOM 706 O O . VAL A 1 91 ? -3.618 11.515 10.165 1.00 89.56 91 VAL A O 1
ATOM 709 N N . ARG A 1 92 ? -4.374 10.695 12.106 1.00 91.31 92 ARG A N 1
ATOM 710 C CA . ARG A 1 92 ? -3.063 10.684 12.774 1.00 91.31 92 ARG A CA 1
ATOM 711 C C . ARG A 1 92 ? -2.067 9.760 12.074 1.00 91.31 92 ARG A C 1
ATOM 713 O O . ARG A 1 92 ? -0.865 10.014 12.106 1.00 91.31 92 ARG A O 1
ATOM 720 N N . LEU A 1 93 ? -2.545 8.714 11.395 1.00 88.94 93 LEU A N 1
ATOM 721 C CA . LEU A 1 93 ? -1.691 7.796 10.638 1.00 88.94 93 LEU A CA 1
ATOM 722 C C . LEU A 1 93 ? -1.193 8.401 9.319 1.00 88.94 93 LEU A C 1
ATOM 724 O O . LEU A 1 93 ? -0.223 7.885 8.764 1.00 88.94 93 LEU A O 1
ATOM 728 N N . ILE A 1 94 ? -1.804 9.480 8.812 1.00 88.31 94 ILE A N 1
ATOM 729 C CA . ILE A 1 94 ? -1.464 10.066 7.504 1.00 88.31 94 ILE A CA 1
ATOM 730 C C . ILE A 1 94 ? 0.003 10.491 7.454 1.00 88.31 94 ILE A C 1
ATOM 732 O O . ILE A 1 94 ? 0.691 10.159 6.493 1.00 88.31 94 ILE A O 1
ATOM 736 N N . ALA A 1 95 ? 0.516 11.152 8.494 1.00 89.56 95 ALA A N 1
ATOM 737 C CA . ALA A 1 95 ? 1.912 11.594 8.525 1.00 89.56 95 ALA A CA 1
ATOM 738 C C . ALA A 1 95 ? 2.890 10.411 8.389 1.00 89.56 95 ALA A C 1
ATOM 740 O O . ALA A 1 95 ? 3.780 10.426 7.539 1.00 89.56 95 ALA A O 1
ATOM 741 N N . ILE A 1 96 ? 2.654 9.338 9.153 1.00 89.38 96 ILE A N 1
ATOM 742 C CA . ILE A 1 96 ? 3.455 8.105 9.107 1.00 89.38 96 ILE A CA 1
ATOM 743 C C . ILE A 1 96 ? 3.321 7.416 7.740 1.00 89.38 96 ILE A C 1
ATOM 745 O O . ILE A 1 96 ? 4.296 6.877 7.205 1.00 89.38 96 ILE A O 1
ATOM 749 N N . LYS A 1 97 ? 2.119 7.403 7.148 1.00 87.06 97 LYS A N 1
ATOM 750 C CA . LYS A 1 97 ? 1.882 6.839 5.809 1.00 87.06 97 LYS A CA 1
ATOM 751 C C . LYS A 1 97 ? 2.671 7.604 4.747 1.00 87.06 97 LYS A C 1
ATOM 753 O O . LYS A 1 97 ? 3.402 6.976 3.981 1.00 87.06 97 LYS A O 1
ATOM 758 N N . VAL A 1 98 ? 2.585 8.934 4.747 1.00 87.75 98 VAL A N 1
ATOM 759 C CA . VAL A 1 98 ? 3.289 9.808 3.799 1.00 87.75 98 VAL A CA 1
ATOM 760 C C . VAL A 1 98 ? 4.802 9.643 3.926 1.00 87.75 98 VAL A C 1
ATOM 762 O O . VAL A 1 98 ? 5.468 9.438 2.914 1.00 87.75 98 VAL A O 1
ATOM 765 N N . GLU A 1 99 ? 5.350 9.626 5.142 1.00 89.75 99 GLU A N 1
ATOM 766 C CA . GLU A 1 99 ? 6.781 9.377 5.371 1.00 89.75 99 GLU A CA 1
ATOM 767 C C . GLU A 1 99 ? 7.222 8.007 4.820 1.00 89.75 99 GLU A C 1
ATOM 769 O O . GLU A 1 99 ? 8.259 7.856 4.167 1.00 89.75 99 GLU A O 1
ATOM 774 N N . ASN A 1 100 ? 6.402 6.976 5.017 1.00 88.00 100 ASN A N 1
ATOM 775 C CA . ASN A 1 100 ? 6.681 5.661 4.457 1.00 88.00 100 ASN A CA 1
ATOM 776 C C . ASN A 1 100 ? 6.614 5.642 2.926 1.00 88.00 100 ASN A C 1
ATOM 778 O O . ASN A 1 100 ? 7.413 4.943 2.292 1.00 88.00 100 ASN A O 1
ATOM 782 N N . TRP A 1 101 ? 5.679 6.377 2.325 1.00 84.19 101 TRP A N 1
ATOM 783 C CA . TRP A 1 101 ? 5.569 6.507 0.874 1.00 84.19 101 TRP A CA 1
ATOM 784 C C . TRP A 1 101 ? 6.778 7.220 0.282 1.00 84.19 101 TRP A C 1
ATOM 786 O O . TRP A 1 101 ? 7.377 6.690 -0.656 1.00 84.19 101 TRP A O 1
ATOM 796 N N . THR A 1 102 ? 7.198 8.349 0.854 1.00 87.50 102 THR A N 1
ATOM 797 C CA . THR A 1 102 ? 8.370 9.100 0.380 1.00 87.50 102 THR A CA 1
ATOM 798 C C . THR A 1 102 ? 9.641 8.261 0.486 1.00 87.50 102 THR A C 1
ATOM 800 O O . THR A 1 102 ? 10.387 8.148 -0.490 1.00 87.50 102 THR A O 1
ATOM 803 N N . ARG A 1 103 ? 9.840 7.554 1.606 1.00 88.19 103 ARG A N 1
ATOM 804 C CA . ARG A 1 103 ? 10.962 6.620 1.791 1.00 88.19 103 ARG A CA 1
ATOM 805 C C . ARG A 1 103 ? 10.972 5.508 0.738 1.00 88.19 103 ARG A C 1
ATOM 807 O O . ARG A 1 103 ? 12.012 5.218 0.140 1.00 88.19 103 ARG A O 1
ATOM 814 N N . LYS A 1 104 ? 9.820 4.878 0.479 1.00 83.44 104 LYS A N 1
ATOM 815 C CA . LYS A 1 104 ? 9.692 3.813 -0.534 1.00 83.44 104 LYS A CA 1
ATOM 816 C C . LYS A 1 104 ? 9.915 4.343 -1.950 1.00 83.44 104 LYS A C 1
ATOM 818 O O . LYS A 1 104 ? 10.574 3.665 -2.743 1.00 83.44 104 LYS A O 1
ATOM 823 N N . ALA A 1 105 ? 9.402 5.532 -2.259 1.00 83.06 105 ALA A N 1
ATOM 824 C CA . ALA A 1 105 ? 9.582 6.191 -3.547 1.00 83.06 105 ALA A CA 1
ATOM 825 C C . ALA A 1 105 ? 11.060 6.521 -3.802 1.00 83.06 105 ALA A C 1
ATOM 827 O O . ALA A 1 105 ? 11.585 6.175 -4.861 1.00 83.06 105 ALA A O 1
ATOM 828 N N . ALA A 1 106 ? 11.761 7.078 -2.810 1.00 85.00 106 ALA A N 1
ATOM 829 C CA . ALA A 1 106 ? 13.192 7.367 -2.892 1.00 85.00 106 ALA A CA 1
ATOM 830 C C . ALA A 1 106 ? 14.022 6.096 -3.139 1.00 85.00 106 ALA A C 1
ATOM 832 O O . ALA A 1 106 ? 14.835 6.046 -4.066 1.00 85.00 106 ALA A O 1
ATOM 833 N N . ALA A 1 107 ? 13.756 5.023 -2.385 1.00 85.19 107 ALA A N 1
ATOM 834 C CA . ALA A 1 107 ? 14.413 3.733 -2.592 1.00 85.19 107 ALA A CA 1
ATOM 835 C C . ALA A 1 107 ? 14.102 3.133 -3.978 1.00 85.19 107 ALA A C 1
ATOM 837 O O . ALA A 1 107 ? 14.968 2.534 -4.618 1.00 85.19 107 ALA A O 1
ATOM 838 N N . GLY A 1 108 ? 12.867 3.296 -4.463 1.00 82.38 108 GLY A N 1
ATOM 839 C CA . GLY A 1 108 ? 12.463 2.901 -5.813 1.00 82.38 108 GLY A CA 1
ATOM 840 C C . GLY A 1 108 ? 13.237 3.646 -6.898 1.00 82.38 108 GLY A C 1
ATOM 841 O O . GLY A 1 108 ? 13.783 3.016 -7.807 1.00 82.38 108 GLY A O 1
ATOM 842 N N . LEU A 1 109 ? 13.348 4.968 -6.767 1.00 83.56 109 LEU A N 1
ATOM 843 C CA . LEU A 1 109 ? 14.090 5.817 -7.691 1.00 83.56 109 LEU A CA 1
ATOM 844 C C . LE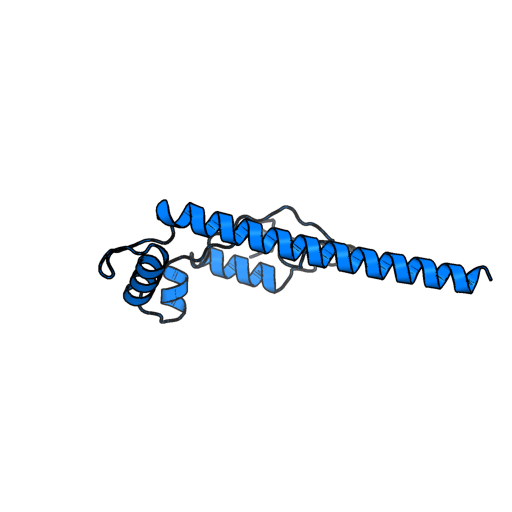U A 1 109 ? 15.580 5.456 -7.722 1.00 83.56 109 LEU A C 1
ATOM 846 O O . LEU A 1 109 ? 16.151 5.343 -8.807 1.00 83.56 109 LEU A O 1
ATOM 850 N N . ALA A 1 110 ? 16.196 5.220 -6.561 1.00 86.00 110 ALA A N 1
ATOM 851 C CA . ALA A 1 110 ? 17.594 4.800 -6.463 1.00 86.00 110 ALA A CA 1
ATOM 852 C C . ALA A 1 110 ? 17.848 3.487 -7.224 1.00 86.00 110 ALA A C 1
ATOM 854 O O . ALA A 1 110 ? 18.758 3.415 -8.050 1.00 86.00 110 ALA A O 1
ATOM 855 N N . ARG A 1 111 ? 16.979 2.479 -7.046 1.00 82.31 111 ARG A N 1
ATOM 856 C CA . ARG A 1 111 ? 17.063 1.213 -7.800 1.00 82.31 111 ARG A CA 1
ATOM 857 C C . ARG A 1 111 ? 16.931 1.419 -9.309 1.00 82.31 111 ARG A C 1
ATOM 859 O O . ARG A 1 111 ? 17.629 0.757 -10.075 1.00 82.31 111 ARG A O 1
ATOM 866 N N . MET A 1 112 ? 16.045 2.313 -9.754 1.00 81.44 112 MET A N 1
ATOM 867 C CA . MET A 1 112 ? 15.895 2.611 -11.183 1.00 81.44 112 MET A CA 1
ATOM 868 C C . MET A 1 112 ? 17.122 3.318 -11.762 1.00 81.44 112 MET A C 1
ATOM 870 O O . MET A 1 112 ? 17.573 2.950 -12.846 1.00 81.44 112 MET A O 1
ATOM 874 N N . LYS A 1 113 ? 17.682 4.298 -11.043 1.00 85.38 113 LYS A N 1
ATOM 875 C CA . LYS A 1 113 ? 18.911 4.994 -11.450 1.00 85.38 113 LYS A CA 1
ATOM 876 C C . LYS A 1 113 ? 20.081 4.019 -11.580 1.00 85.38 113 LYS A C 1
ATOM 878 O O . LYS A 1 113 ? 20.704 3.995 -12.637 1.00 85.38 113 LYS A O 1
ATOM 883 N N . ALA A 1 114 ? 20.281 3.150 -10.588 1.00 86.19 114 ALA A N 1
ATOM 884 C CA . ALA A 1 114 ? 21.322 2.122 -10.619 1.00 86.19 114 ALA A CA 1
ATOM 885 C C . ALA A 1 114 ? 21.177 1.189 -11.834 1.00 86.19 114 ALA A C 1
ATOM 887 O O . ALA A 1 114 ? 22.133 0.968 -12.571 1.00 86.19 114 ALA A O 1
ATOM 888 N N . LYS A 1 115 ? 19.960 0.705 -12.130 1.00 83.44 115 LYS A N 1
ATOM 889 C CA . LYS A 1 115 ? 19.714 -0.117 -13.330 1.00 83.44 115 LYS A CA 1
ATOM 890 C C . LYS A 1 115 ? 20.041 0.619 -14.631 1.00 83.44 115 LYS A C 1
ATOM 892 O O . LYS A 1 115 ? 20.613 0.025 -15.541 1.00 83.44 115 LYS A O 1
ATOM 897 N N . ARG A 1 116 ? 19.674 1.902 -14.732 1.00 84.94 116 ARG A N 1
ATOM 898 C CA . ARG A 1 116 ? 19.975 2.733 -15.911 1.00 84.94 116 ARG A CA 1
ATOM 899 C C . ARG A 1 116 ? 21.469 2.984 -16.072 1.00 84.94 116 ARG A C 1
ATOM 901 O O . ARG A 1 116 ? 21.944 3.092 -17.194 1.00 84.94 116 ARG A O 1
ATOM 908 N N . GL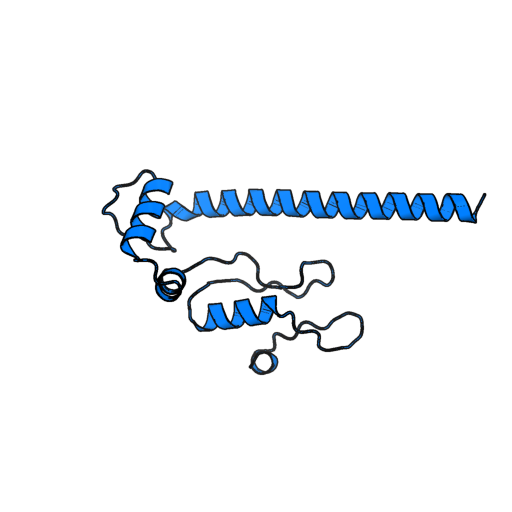U A 1 117 ? 22.200 3.126 -14.979 1.00 91.38 117 GLU A N 1
ATOM 909 C CA . GLU A 1 117 ? 23.650 3.305 -14.996 1.00 91.38 117 GLU A CA 1
ATOM 910 C C . GLU A 1 117 ? 24.373 2.039 -15.454 1.00 91.38 117 GLU A C 1
ATOM 912 O O . GLU A 1 117 ? 25.132 2.106 -16.415 1.00 91.38 117 GLU A O 1
ATOM 917 N N . VAL A 1 118 ? 24.012 0.877 -14.902 1.00 90.50 118 VAL A N 1
ATOM 918 C CA . VAL A 1 118 ? 24.516 -0.429 -15.362 1.00 90.50 118 VAL A CA 1
ATOM 919 C C . VAL A 1 118 ? 24.224 -0.647 -16.851 1.00 90.50 118 VAL A C 1
ATOM 921 O O . VAL A 1 118 ? 25.083 -1.104 -17.599 1.00 90.50 118 VAL A O 1
ATOM 924 N N . ALA A 1 119 ? 23.023 -0.296 -17.320 1.00 88.00 119 ALA A N 1
ATOM 925 C CA . ALA A 1 119 ? 22.683 -0.398 -18.740 1.00 88.00 119 ALA A CA 1
ATOM 926 C C . ALA A 1 119 ? 23.514 0.555 -19.621 1.00 88.00 119 ALA A C 1
ATOM 928 O O . ALA A 1 119 ? 23.894 0.182 -20.730 1.00 88.00 119 ALA A O 1
ATOM 929 N N . ARG A 1 120 ? 23.814 1.771 -19.137 1.00 89.44 120 ARG A N 1
ATOM 930 C CA . ARG A 1 120 ? 24.690 2.728 -19.834 1.00 89.44 120 ARG A CA 1
ATOM 931 C C . ARG A 1 120 ? 26.129 2.220 -19.916 1.00 89.44 120 ARG A C 1
ATOM 933 O O . ARG A 1 120 ? 26.693 2.283 -21.002 1.00 89.44 120 ARG A O 1
ATOM 940 N N . GLN A 1 121 ? 26.671 1.671 -18.828 1.00 91.44 121 GLN A N 1
ATOM 941 C CA . GLN A 1 121 ? 28.007 1.061 -18.800 1.00 91.44 121 GLN A CA 1
ATOM 942 C C . GLN A 1 121 ? 28.107 -0.092 -19.802 1.00 91.44 121 GLN A C 1
ATOM 944 O O . GLN A 1 121 ? 28.949 -0.055 -20.689 1.00 91.44 121 GLN A O 1
ATOM 949 N N . ARG A 1 122 ? 27.155 -1.034 -19.781 1.00 88.00 122 ARG A N 1
ATOM 950 C CA . ARG A 1 122 ? 27.111 -2.142 -20.755 1.00 88.00 122 ARG A CA 1
ATOM 951 C C . ARG A 1 122 ? 27.022 -1.669 -22.205 1.00 88.00 122 ARG A C 1
ATOM 953 O O . ARG A 1 122 ? 27.616 -2.270 -23.092 1.00 88.00 122 ARG A O 1
ATOM 960 N N . LYS A 1 123 ? 26.264 -0.596 -22.464 1.00 89.19 123 LYS A N 1
ATOM 961 C CA . LYS A 1 123 ? 26.183 0.007 -23.801 1.00 89.19 123 LYS A CA 1
ATOM 962 C C . LYS A 1 123 ? 27.540 0.581 -24.220 1.00 89.19 123 LYS A C 1
ATOM 964 O O . LYS A 1 123 ? 27.941 0.374 -25.358 1.00 89.19 123 LYS A O 1
ATOM 969 N N . GLN A 1 124 ? 28.231 1.284 -23.322 1.00 88.81 124 GLN A N 1
ATOM 970 C CA . GLN A 1 124 ? 29.572 1.818 -23.580 1.00 88.81 124 GLN A CA 1
ATOM 971 C C . GLN A 1 124 ? 30.580 0.695 -23.854 1.00 88.81 124 GLN A C 1
ATOM 973 O O . GLN A 1 124 ? 31.245 0.747 -24.881 1.00 88.81 124 GLN A O 1
ATOM 978 N N . GLU A 1 125 ? 30.617 -0.338 -23.008 1.00 88.75 125 GLU A N 1
ATOM 979 C CA . GLU A 1 125 ? 31.474 -1.524 -23.168 1.00 88.75 125 GLU A CA 1
ATOM 980 C C . GLU A 1 125 ? 31.259 -2.209 -24.526 1.00 88.75 125 GLU A C 1
ATOM 982 O O . GLU A 1 125 ? 32.218 -2.499 -25.244 1.00 88.75 125 GLU A O 1
ATOM 987 N N . TYR A 1 126 ? 29.996 -2.412 -24.918 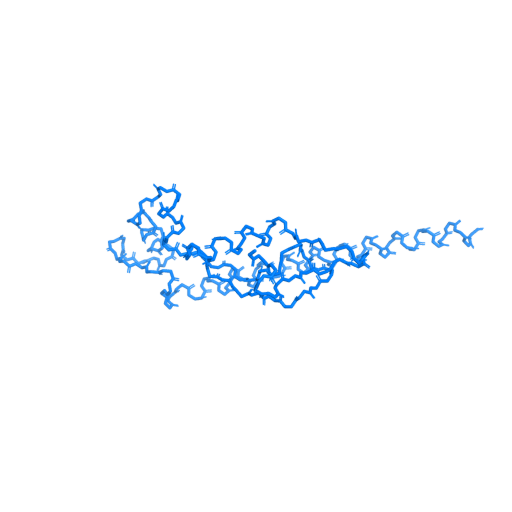1.00 86.25 126 TYR A N 1
ATOM 988 C CA . TYR A 1 126 ? 29.649 -3.012 -26.205 1.00 86.25 126 TYR A CA 1
ATOM 989 C C . TYR A 1 126 ? 30.220 -2.213 -27.380 1.00 86.25 126 TYR A C 1
ATOM 991 O O . TYR A 1 126 ? 30.878 -2.789 -28.245 1.00 86.25 126 TYR A O 1
ATOM 999 N N . TYR A 1 127 ? 30.009 -0.892 -27.400 1.00 85.75 127 TYR A N 1
ATOM 1000 C CA . TYR A 1 127 ? 30.494 -0.039 -28.487 1.00 85.75 127 TYR A CA 1
ATOM 1001 C C . TYR A 1 127 ? 32.014 0.148 -28.477 1.00 85.75 127 TYR A C 1
ATOM 1003 O O . TYR A 1 127 ? 32.601 0.253 -29.549 1.00 85.75 127 TYR A O 1
ATOM 1011 N N . SER A 1 128 ? 32.670 0.126 -27.313 1.00 79.44 128 SER A N 1
ATOM 1012 C CA . SER A 1 128 ? 34.137 0.152 -27.251 1.00 79.44 128 SER A CA 1
ATOM 1013 C C . SER A 1 128 ? 34.786 -1.109 -27.820 1.00 79.44 128 SER A C 1
ATOM 1015 O O . SER A 1 128 ? 35.883 -1.022 -28.347 1.00 79.44 128 SER A O 1
ATOM 1017 N N . LEU A 1 129 ? 34.113 -2.263 -27.744 1.00 67.56 129 LEU A N 1
ATOM 1018 C CA . LEU A 1 129 ? 34.602 -3.535 -28.292 1.00 67.56 129 LEU A CA 1
ATOM 1019 C C . LEU A 1 129 ? 34.259 -3.735 -29.776 1.00 67.56 129 LEU A C 1
ATOM 1021 O O . LEU A 1 129 ? 34.883 -4.561 -30.428 1.00 67.56 129 LEU A O 1
ATOM 1025 N N . THR A 1 130 ? 33.247 -3.036 -30.303 1.00 61.41 130 THR A N 1
ATOM 1026 C CA . THR A 1 130 ? 32.829 -3.156 -31.717 1.00 61.41 130 THR A CA 1
ATOM 1027 C C . THR A 1 130 ? 33.450 -2.108 -32.638 1.00 61.41 130 THR A C 1
ATOM 1029 O O . THR A 1 130 ? 33.425 -2.302 -33.850 1.00 61.41 130 THR A O 1
ATOM 1032 N N . PHE A 1 131 ? 33.983 -1.011 -32.092 1.00 58.94 131 PHE A N 1
ATOM 1033 C CA . PHE A 1 131 ? 34.627 0.069 -32.854 1.00 58.94 131 PHE A CA 1
ATOM 1034 C C . PHE A 1 131 ? 36.126 0.255 -32.536 1.00 58.94 131 PHE A C 1
ATOM 1036 O O . PHE A 1 131 ? 36.704 1.254 -32.964 1.00 58.94 131 PHE A O 1
ATOM 1043 N N . ALA A 1 132 ? 36.738 -0.673 -31.793 1.00 52.00 132 ALA A N 1
ATOM 1044 C CA . ALA A 1 132 ? 38.192 -0.798 -31.635 1.00 52.00 132 ALA A CA 1
ATOM 1045 C C . ALA A 1 132 ? 38.720 -1.900 -32.560 1.00 52.00 132 ALA A C 1
ATOM 1047 O O . ALA A 1 132 ? 39.842 -1.726 -33.082 1.00 52.00 132 ALA A O 1
#

Sequence (132 aa):
MAERAGLATRSDAGHKSISRASRGCDRLSWLNAIISEKAPFNPYDARCACKHIEVTEDFFAILGIPLKQVYRERARLLKANPEEIISSGDVRLIAIKVENWTRKAAAGLARMKAKREVARQRKQEYYSLTFA

Foldseek 3Di:
DCVVVVNFDAAPVRDRDQDPVQVVVVVCVVQVQWDWDFAPDDNPDPNHRTDLIFGFLSVCVVVVHDQLVVQQVVCVVLVHDSRDRAGSPHPSCVVVSVVVNVVVVVVVVVVVVVVVVVVVVVVVVVVVVVVD